Protein AF-A0A538CSL2-F1 (afdb_monomer_lite)

Foldseek 3Di:
DDDDDDDDDPPDDPPPPPPPDDPAFFWWKKFQFAQKKKKWWDLQWADQPPQQRRHGDRFGKIWMFRDDLSNRVVRTAWIAGLVGDIDGDVVRIDTDDDDDADDQDAKDKDWAGFMKMFGHPGTKMWIWGHDNFIIKIWIDDPRYTAKIWTAGRNSTTMMIGHPVGMDTGRGD

Radius of gyration: 22.41 Å; chains: 1; bounding box: 34×90×51 Å

Secondary structure (DSSP, 8-state):
---------------------PPPPPPEEEE---SEEEEEEEBTBB--BGGGTBPPB-S-EEEEEES-TT--GGGEEEEEETT--EEE-TTT-EEE---PPPPPTTEEEEESSEEEEEE-SS-EEEEEEE-SSEEEEEEEETTEEEEEEEEETT--EEEEEETTTEEEPPP-

pLDDT: mean 85.76, std 15.89, range [35.25, 98.19]

Sequence (172 aa):
MRIRLALLIAVLSAAFAATAASPAAKPKAYFCGAVKTTVLLWPHGHKTLRSFHVPAAHTPNIQVYRYDPNFAGGNLLLYADVRARVKTVKDYCEPGPSVPPSQITDAQTLKGKRAVSCSVGASQTFEVTTTSHGVTVRGREASRTLWIASMTRHGAAKVTYDGSACELGPSP

Structure (mmCIF, N/CA/C/O backbone):
data_AF-A0A538CSL2-F1
#
_entry.id   AF-A0A538CSL2-F1
#
loop_
_atom_site.group_PDB
_atom_site.id
_atom_site.type_symbol
_atom_site.label_atom_id
_atom_site.label_alt_id
_atom_site.label_comp_id
_atom_site.label_asym_id
_atom_site.label_entity_id
_atom_site.label_seq_id
_atom_site.pdbx_PDB_ins_code
_atom_site.Cartn_x
_atom_site.Cartn_y
_atom_site.Cartn_z
_atom_site.occupancy
_atom_site.B_iso_or_equiv
_atom_site.auth_seq_id
_atom_site.auth_comp_id
_atom_site.auth_asym_id
_atom_site.auth_atom_id
_atom_site.pdbx_PDB_model_num
ATOM 1 N N . MET A 1 1 ? -9.088 72.260 -35.764 1.00 35.25 1 MET A N 1
ATOM 2 C CA . MET A 1 1 ? -8.939 71.277 -36.864 1.00 35.25 1 MET A CA 1
ATOM 3 C C . MET A 1 1 ? -8.635 69.926 -36.212 1.00 35.25 1 MET A C 1
ATOM 5 O O . MET A 1 1 ? -7.648 69.860 -35.502 1.00 35.25 1 MET A O 1
ATOM 9 N N . ARG A 1 2 ? -9.644 69.053 -36.023 1.00 42.94 2 ARG A N 1
ATOM 10 C CA . ARG A 1 2 ? -9.800 67.718 -36.669 1.00 42.94 2 ARG A CA 1
ATOM 11 C C . ARG A 1 2 ? -8.473 66.923 -36.661 1.00 42.94 2 ARG A C 1
ATOM 13 O O . ARG A 1 2 ? -7.504 67.411 -37.212 1.00 42.94 2 ARG A O 1
ATOM 20 N N . ILE A 1 3 ? -8.361 65.720 -36.094 1.00 43.44 3 ILE A N 1
ATOM 21 C CA . ILE A 1 3 ? -9.074 64.492 -36.486 1.00 43.44 3 ILE A CA 1
ATOM 22 C C . ILE A 1 3 ? -9.065 63.485 -35.317 1.00 43.44 3 ILE A C 1
ATOM 24 O O . ILE A 1 3 ? -8.060 63.299 -34.639 1.00 43.44 3 ILE A O 1
ATOM 28 N N . ARG A 1 4 ? -10.219 62.840 -35.116 1.00 55.16 4 ARG A N 1
ATOM 29 C CA . ARG A 1 4 ? -10.465 61.676 -34.255 1.00 55.16 4 ARG A CA 1
ATOM 30 C C . ARG A 1 4 ? -9.906 60.416 -34.936 1.00 55.16 4 ARG A C 1
ATOM 32 O O . ARG A 1 4 ? -10.206 60.226 -36.110 1.00 55.16 4 ARG A O 1
ATOM 39 N N . LEU A 1 5 ? -9.199 59.534 -34.228 1.00 43.22 5 LEU A N 1
ATOM 40 C CA . LEU A 1 5 ? -8.902 58.171 -34.705 1.00 43.22 5 LEU A CA 1
ATOM 41 C C . LEU A 1 5 ? -8.813 57.242 -33.481 1.00 43.22 5 LEU A C 1
ATOM 43 O O . LEU A 1 5 ? -7.862 57.299 -32.715 1.00 43.22 5 LEU A O 1
ATOM 47 N N . ALA A 1 6 ? -9.955 56.707 -33.051 1.00 44.94 6 ALA A N 1
ATOM 48 C CA . ALA A 1 6 ? -10.459 55.371 -33.387 1.00 44.94 6 ALA A CA 1
ATOM 49 C C . ALA A 1 6 ? -9.799 54.280 -32.525 1.00 44.94 6 ALA A C 1
ATOM 51 O O . ALA A 1 6 ? -8.745 53.733 -32.829 1.00 44.94 6 ALA A O 1
ATOM 52 N N . LEU A 1 7 ? -10.489 54.024 -31.415 1.00 46.19 7 LEU A N 1
ATOM 53 C CA . LEU A 1 7 ? -10.289 52.973 -30.429 1.00 46.19 7 LEU A CA 1
ATOM 54 C C . LEU A 1 7 ? -10.418 51.594 -31.110 1.00 46.19 7 LEU A C 1
ATOM 56 O O . LEU A 1 7 ? -11.492 51.253 -31.601 1.00 46.19 7 LEU A O 1
ATOM 60 N N . LEU A 1 8 ? -9.347 50.800 -31.141 1.00 40.00 8 LEU A N 1
ATOM 61 C CA . LEU A 1 8 ? -9.382 49.401 -31.583 1.00 40.00 8 LEU A CA 1
ATOM 62 C C . LEU A 1 8 ? -9.525 48.503 -30.349 1.00 40.00 8 LEU A C 1
ATOM 64 O O . LEU A 1 8 ? -8.565 48.232 -29.633 1.00 40.00 8 LEU A O 1
ATOM 68 N N . ILE A 1 9 ? -10.762 48.084 -30.085 1.00 48.41 9 ILE A N 1
ATOM 69 C CA . ILE A 1 9 ? -11.109 47.097 -29.061 1.00 48.41 9 ILE A CA 1
ATOM 70 C C . ILE A 1 9 ? -10.737 45.717 -29.616 1.00 48.41 9 ILE A C 1
ATOM 72 O O . ILE A 1 9 ? -11.446 45.164 -30.454 1.00 48.41 9 ILE A O 1
ATOM 76 N N . ALA A 1 10 ? -9.614 45.161 -29.163 1.00 48.97 10 ALA A N 1
ATOM 77 C CA . ALA A 1 10 ? -9.261 43.770 -29.419 1.00 48.97 10 ALA A CA 1
ATOM 78 C C . ALA A 1 10 ? -10.003 42.872 -28.414 1.00 48.97 10 ALA A C 1
ATOM 80 O O . ALA A 1 10 ? -9.588 42.723 -27.266 1.00 48.97 10 ALA A O 1
ATOM 81 N N . VAL A 1 11 ? -11.124 42.286 -28.839 1.00 51.66 11 VAL A N 1
ATOM 82 C CA . VAL A 1 11 ? -11.809 41.218 -28.097 1.00 51.66 11 VAL A CA 1
ATOM 83 C C . VAL A 1 11 ? -11.009 39.932 -28.308 1.00 51.66 11 VAL A C 1
ATOM 85 O O . VAL A 1 11 ? -11.193 39.232 -29.300 1.00 51.66 11 VAL A O 1
ATOM 88 N N . LEU A 1 12 ? -10.071 39.640 -27.406 1.00 47.59 12 LEU A N 1
ATOM 89 C CA . LEU A 1 12 ? -9.330 38.382 -27.430 1.00 47.59 12 LEU A CA 1
ATOM 90 C C . LEU A 1 12 ? -10.218 37.276 -26.842 1.00 47.59 12 LEU A C 1
ATOM 92 O O . LEU A 1 12 ? -10.463 37.218 -25.638 1.00 47.59 12 LEU A O 1
ATOM 96 N N . SER A 1 13 ? -10.746 36.425 -27.717 1.00 52.56 13 SER A N 1
ATOM 97 C CA . SER A 1 13 ? -11.570 35.271 -27.370 1.00 52.56 13 SER A CA 1
ATOM 98 C C . SER A 1 13 ? -10.777 34.287 -26.503 1.00 52.56 13 SER A C 1
ATOM 100 O O . SER A 1 13 ? -9.835 33.650 -26.970 1.00 52.56 13 SER A O 1
ATOM 102 N N . ALA A 1 14 ? -11.169 34.142 -25.236 1.00 52.84 14 ALA A N 1
ATOM 103 C CA . ALA A 1 14 ? -10.664 33.095 -24.358 1.00 52.84 14 ALA A CA 1
ATOM 104 C C . ALA A 1 14 ? -11.220 31.738 -24.819 1.00 52.84 14 ALA A C 1
ATOM 106 O O . ALA A 1 14 ? -12.305 31.317 -24.419 1.00 52.84 14 ALA A O 1
ATOM 107 N N . ALA A 1 15 ? -10.486 31.056 -25.697 1.00 53.91 15 ALA A N 1
ATOM 108 C CA . ALA A 1 15 ? -10.733 29.658 -26.008 1.00 53.91 15 ALA A CA 1
ATOM 109 C C . ALA A 1 15 ? -10.361 28.821 -24.775 1.00 53.91 15 ALA A C 1
ATOM 111 O O . ALA A 1 15 ? -9.192 28.514 -24.540 1.00 53.91 15 ALA A O 1
ATOM 112 N N . PHE A 1 16 ? -11.357 28.474 -23.959 1.00 51.75 16 PHE A N 1
ATOM 113 C CA . PHE A 1 16 ? -11.199 27.457 -22.927 1.00 51.75 16 PHE A CA 1
ATOM 114 C C . PHE A 1 16 ? -10.932 26.121 -23.619 1.00 51.75 16 PHE A C 1
ATOM 116 O O . PHE A 1 16 ? -11.844 25.467 -24.122 1.00 51.75 16 PHE A O 1
ATOM 123 N N . ALA A 1 17 ? -9.664 25.718 -23.661 1.00 51.91 17 ALA A N 1
ATOM 124 C CA . ALA A 1 17 ? -9.296 24.360 -24.008 1.00 51.91 17 ALA A CA 1
ATOM 125 C C . ALA A 1 17 ? -9.838 23.442 -22.904 1.00 51.91 17 ALA A C 1
ATOM 127 O O . ALA A 1 17 ? -9.265 23.336 -21.819 1.00 51.91 17 ALA A O 1
ATOM 128 N N . ALA A 1 18 ? -10.985 22.816 -23.164 1.00 52.09 18 ALA A N 1
ATOM 129 C CA . ALA A 1 18 ? -11.487 21.725 -22.352 1.00 52.09 18 ALA A CA 1
ATOM 130 C C . ALA A 1 18 ? -10.524 20.547 -22.528 1.00 52.09 18 ALA A C 1
ATOM 132 O O . ALA A 1 18 ? -10.632 19.768 -23.474 1.00 52.09 18 ALA A O 1
ATOM 133 N N . THR A 1 19 ? -9.531 20.449 -21.645 1.00 54.03 19 THR A N 1
ATOM 134 C CA . THR A 1 19 ? -8.661 19.280 -21.561 1.00 54.03 19 THR A CA 1
ATOM 135 C C . THR A 1 19 ? -9.549 18.086 -21.239 1.00 54.03 19 THR A C 1
ATOM 137 O O . THR A 1 19 ? -9.999 17.928 -20.104 1.00 54.03 19 THR A O 1
ATOM 140 N N . ALA A 1 20 ? -9.851 17.271 -22.251 1.00 49.41 20 ALA A N 1
ATOM 141 C CA . ALA A 1 20 ? -10.568 16.022 -22.074 1.00 49.41 20 ALA A CA 1
ATOM 142 C C . ALA A 1 20 ? -9.787 15.177 -21.061 1.00 49.41 20 ALA A C 1
ATOM 144 O O . ALA A 1 20 ? -8.668 14.734 -21.328 1.00 49.41 20 ALA A O 1
ATOM 145 N N . ALA A 1 21 ? -10.351 15.009 -19.866 1.00 52.56 21 ALA A N 1
ATOM 146 C CA . ALA A 1 21 ? -9.787 14.127 -18.865 1.00 52.56 21 ALA A CA 1
ATOM 147 C C . ALA A 1 21 ? -9.855 12.704 -19.426 1.00 52.56 21 ALA A C 1
ATOM 149 O O . ALA A 1 21 ? -10.935 12.123 -19.536 1.00 52.56 21 ALA A O 1
ATOM 150 N N . SER A 1 22 ? -8.705 12.159 -19.829 1.00 53.06 22 SER A N 1
ATOM 151 C CA . SER A 1 22 ? -8.589 10.758 -20.230 1.00 53.06 22 SER A CA 1
ATOM 152 C C . SER A 1 22 ? -9.248 9.870 -19.169 1.00 53.06 22 SER A C 1
ATOM 154 O O . SER A 1 22 ? -9.030 10.110 -17.975 1.00 53.06 22 SER A O 1
ATOM 156 N N . PRO A 1 23 ? -10.039 8.851 -19.561 1.00 53.72 23 PRO A N 1
ATOM 157 C CA . PRO A 1 23 ? -10.711 7.989 -18.601 1.00 53.72 23 PRO A CA 1
ATOM 158 C C . PRO A 1 23 ? -9.668 7.379 -17.665 1.00 53.72 23 PRO A C 1
ATOM 160 O O . PRO A 1 23 ? -8.721 6.721 -18.105 1.00 53.72 23 PRO A O 1
ATOM 163 N N . ALA A 1 24 ? -9.814 7.644 -16.366 1.00 62.91 24 ALA A N 1
ATOM 164 C CA . ALA A 1 24 ? -8.907 7.121 -15.360 1.00 62.91 24 ALA A CA 1
ATOM 165 C C . ALA A 1 24 ? -8.897 5.586 -15.439 1.00 62.91 24 ALA A C 1
ATOM 167 O O . ALA A 1 24 ? -9.954 4.952 -15.492 1.00 62.91 24 ALA A O 1
ATOM 168 N N . ALA A 1 25 ? -7.704 4.987 -15.462 1.00 71.94 25 ALA A N 1
ATOM 169 C CA . ALA A 1 25 ? -7.560 3.536 -15.488 1.00 71.94 25 ALA A CA 1
ATOM 170 C C . ALA A 1 25 ? -8.341 2.913 -14.318 1.00 71.94 25 ALA A C 1
ATOM 172 O O . ALA A 1 25 ? -8.137 3.292 -13.161 1.00 71.94 25 ALA A O 1
ATOM 173 N N . LYS A 1 26 ? -9.238 1.965 -14.622 1.00 81.31 26 LYS A N 1
ATOM 174 C CA . LYS A 1 26 ? -10.037 1.278 -13.600 1.00 81.31 26 LYS A CA 1
ATOM 175 C C . LYS A 1 26 ? -9.105 0.503 -12.653 1.00 81.31 26 LYS A C 1
ATOM 177 O O . LYS A 1 26 ? -8.303 -0.296 -13.146 1.00 81.31 26 LYS A O 1
ATOM 182 N N . PRO A 1 27 ? -9.193 0.708 -11.326 1.00 89.56 27 PRO A N 1
ATOM 183 C CA . PRO A 1 27 ? -8.383 -0.041 -10.374 1.00 89.56 27 PRO A CA 1
ATOM 184 C C . PRO A 1 27 ? -8.712 -1.538 -10.409 1.00 89.56 27 PRO A C 1
ATOM 186 O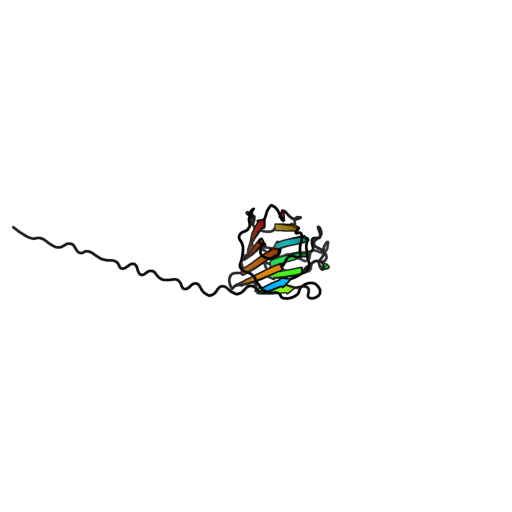 O . PRO A 1 27 ? -9.872 -1.923 -10.563 1.00 89.56 27 PRO A O 1
ATOM 189 N N . LYS A 1 28 ? -7.700 -2.386 -10.211 1.00 92.88 28 LYS A N 1
ATOM 190 C CA . LYS A 1 28 ? -7.886 -3.820 -9.937 1.00 92.88 28 LYS A CA 1
ATOM 191 C C . LYS A 1 28 ? -7.938 -4.034 -8.429 1.00 92.88 28 LYS A C 1
ATOM 193 O O . LYS A 1 28 ? -6.987 -3.647 -7.754 1.00 92.88 28 LYS A O 1
ATOM 198 N N . ALA A 1 29 ? -9.012 -4.630 -7.915 1.00 93.44 29 ALA A N 1
ATOM 199 C CA . ALA A 1 29 ? -9.171 -4.885 -6.486 1.00 93.44 29 ALA A CA 1
ATOM 200 C C . ALA A 1 29 ? -8.833 -6.338 -6.124 1.00 93.44 29 ALA A C 1
ATOM 202 O O . ALA A 1 29 ? -9.183 -7.263 -6.858 1.00 93.44 29 ALA A O 1
ATOM 203 N N . TYR A 1 30 ? -8.184 -6.514 -4.976 1.00 93.88 30 TYR A N 1
ATOM 204 C CA . TYR A 1 30 ? -7.787 -7.797 -4.406 1.00 93.88 30 TYR A CA 1
ATOM 205 C C . TYR A 1 30 ? -8.216 -7.858 -2.941 1.00 93.88 30 TYR A C 1
ATOM 207 O O . TYR A 1 30 ? -7.920 -6.946 -2.166 1.00 93.88 30 TYR A O 1
ATOM 215 N N . PHE A 1 31 ? -8.899 -8.927 -2.558 1.00 91.69 31 PHE A N 1
ATOM 216 C CA . PHE A 1 31 ? -9.343 -9.184 -1.196 1.00 91.69 31 PHE A CA 1
ATOM 217 C C . PHE A 1 31 ? -8.460 -10.260 -0.577 1.00 91.69 31 PHE A C 1
ATOM 219 O O . PHE A 1 31 ? -8.479 -11.389 -1.050 1.00 91.69 31 PHE A O 1
ATOM 226 N N . CYS A 1 32 ? -7.676 -9.904 0.446 1.00 88.06 32 CYS A N 1
ATOM 227 C CA . CYS A 1 32 ? -6.587 -10.754 0.946 1.00 88.06 32 CYS A CA 1
ATOM 228 C C . CYS A 1 32 ? -6.786 -11.319 2.370 1.00 88.06 32 CYS A C 1
ATOM 230 O O . CYS A 1 32 ? -5.832 -11.794 2.992 1.00 88.06 32 CYS A O 1
ATOM 232 N N . GLY A 1 33 ? -7.989 -11.193 2.942 1.00 86.44 33 GLY A N 1
ATOM 233 C CA . GLY A 1 33 ? -8.329 -11.746 4.262 1.00 86.44 33 GLY A CA 1
ATOM 234 C C . GLY A 1 33 ? -7.536 -11.177 5.452 1.00 86.44 33 GLY A C 1
ATOM 235 O O . GLY A 1 33 ? -7.472 -11.819 6.499 1.00 86.44 33 GLY A O 1
ATOM 236 N N . ALA A 1 34 ? -6.869 -10.026 5.313 1.00 90.62 34 ALA A N 1
ATOM 237 C CA . ALA A 1 34 ? -5.952 -9.501 6.325 1.00 90.62 34 ALA A CA 1
ATOM 238 C C . ALA A 1 34 ? -6.564 -8.328 7.102 1.00 90.62 34 ALA A C 1
ATOM 240 O O . ALA A 1 34 ? -6.899 -7.299 6.518 1.00 90.62 34 ALA A O 1
ATOM 241 N N . VAL A 1 35 ? -6.655 -8.472 8.428 1.00 94.19 35 VAL A N 1
ATOM 242 C CA . VAL A 1 35 ? -7.153 -7.430 9.350 1.00 94.19 35 VAL A CA 1
ATOM 243 C C . VAL A 1 35 ? -6.044 -6.501 9.854 1.00 94.19 35 VAL A C 1
ATOM 245 O O . VAL A 1 35 ? -6.292 -5.339 10.156 1.00 94.19 35 VAL A O 1
ATOM 248 N N . LYS A 1 36 ? -4.793 -6.980 9.883 1.00 95.50 36 LYS A N 1
ATOM 249 C CA . LYS A 1 36 ? -3.609 -6.169 10.188 1.00 95.50 36 LYS A CA 1
ATOM 250 C C . LYS A 1 36 ? -2.579 -6.319 9.079 1.00 95.50 36 LYS A C 1
ATOM 252 O O . LYS A 1 36 ? -2.198 -7.438 8.727 1.00 95.50 36 LYS A O 1
ATOM 257 N N . THR A 1 37 ? -2.133 -5.201 8.523 1.00 96.12 37 THR A N 1
ATOM 258 C CA . THR A 1 37 ? -1.252 -5.177 7.348 1.00 96.12 37 THR A CA 1
ATOM 259 C C . THR A 1 37 ? -0.149 -4.153 7.501 1.00 96.12 37 THR A C 1
ATOM 261 O O . THR A 1 37 ? -0.389 -3.106 8.096 1.00 96.12 37 THR A O 1
ATOM 264 N N . THR A 1 38 ? 0.991 -4.383 6.857 1.00 96.69 38 THR A N 1
ATOM 265 C CA . THR A 1 38 ? 2.033 -3.363 6.697 1.00 96.69 38 THR A CA 1
ATOM 266 C C . THR A 1 38 ? 2.273 -3.077 5.223 1.00 96.69 38 THR A C 1
ATOM 268 O O . THR A 1 38 ? 2.540 -3.995 4.448 1.00 96.69 38 THR A O 1
ATOM 271 N N . VAL A 1 39 ? 2.196 -1.805 4.830 1.00 96.94 39 VAL A N 1
ATOM 272 C CA . VAL A 1 39 ? 2.574 -1.337 3.494 1.00 96.94 39 VAL A CA 1
ATOM 273 C C . VAL A 1 39 ? 3.992 -0.772 3.523 1.00 96.94 39 VAL A C 1
ATOM 275 O O . VAL A 1 39 ? 4.299 0.112 4.319 1.00 96.94 39 VAL A O 1
ATOM 278 N N . LEU A 1 40 ? 4.853 -1.282 2.645 1.00 95.88 40 LEU A N 1
ATOM 279 C CA . LEU A 1 40 ? 6.247 -0.881 2.479 1.00 95.88 40 LEU A CA 1
ATOM 280 C C . LEU A 1 40 ? 6.436 -0.141 1.156 1.00 95.88 40 LEU A C 1
ATOM 282 O O . LEU A 1 40 ? 6.029 -0.620 0.095 1.00 95.88 40 LEU A O 1
ATOM 286 N N . LEU A 1 41 ? 7.091 1.018 1.218 1.00 97.06 41 LEU A N 1
ATOM 287 C CA . LEU A 1 41 ? 7.456 1.824 0.05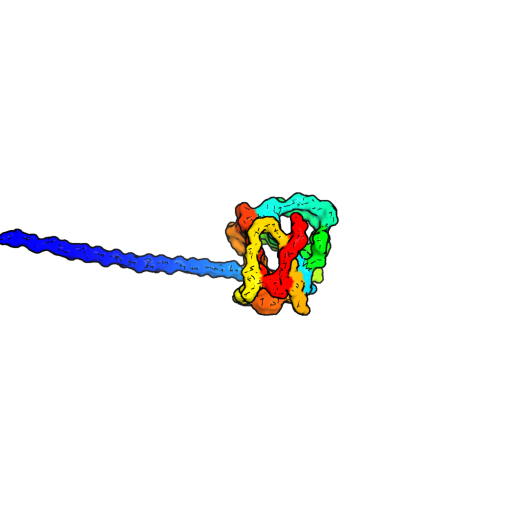8 1.00 97.06 41 LEU A CA 1
ATOM 288 C C . LEU A 1 41 ? 8.956 1.693 -0.189 1.00 97.06 41 LEU A C 1
ATOM 290 O O . LEU A 1 41 ? 9.767 2.062 0.661 1.00 97.06 41 LEU A O 1
ATOM 294 N N . TRP A 1 42 ? 9.318 1.253 -1.393 1.00 96.56 42 TRP A N 1
ATOM 295 C CA . TRP A 1 42 ? 10.701 1.079 -1.827 1.00 96.56 42 TRP A CA 1
ATOM 296 C C . TRP A 1 42 ? 11.029 1.986 -3.022 1.00 96.56 42 TRP A C 1
ATOM 298 O O . TRP A 1 42 ? 10.995 1.515 -4.159 1.00 96.56 42 TRP A O 1
ATOM 308 N N . PRO A 1 43 ? 11.369 3.274 -2.797 1.00 96.75 43 PRO A N 1
ATOM 309 C CA . PRO A 1 43 ? 11.726 4.252 -3.837 1.00 96.75 43 PRO A CA 1
ATOM 310 C C . PRO A 1 43 ? 12.752 3.782 -4.867 1.00 96.75 43 PRO A C 1
ATOM 312 O O . PRO A 1 43 ? 12.681 4.155 -6.032 1.00 96.75 43 PRO A O 1
ATOM 315 N N . HIS A 1 44 ? 13.710 2.963 -4.435 1.00 96.19 44 HIS A N 1
ATOM 316 C CA . HIS A 1 44 ? 14.822 2.479 -5.256 1.00 96.19 44 HIS A CA 1
ATOM 317 C C . HIS A 1 44 ? 14.859 0.948 -5.323 1.00 96.19 44 HIS A C 1
ATOM 319 O O . HIS A 1 44 ? 15.884 0.357 -5.656 1.00 96.19 44 HIS A O 1
ATOM 325 N N . GLY A 1 45 ? 13.750 0.295 -4.964 1.00 94.88 45 GLY A N 1
ATOM 326 C CA . GLY A 1 45 ? 13.753 -1.138 -4.714 1.00 94.88 45 GLY A CA 1
ATOM 327 C C . GLY A 1 45 ? 14.586 -1.519 -3.483 1.00 94.88 45 GLY A C 1
ATOM 328 O O . GLY A 1 45 ? 14.908 -0.680 -2.640 1.00 94.88 45 GLY A O 1
ATOM 329 N N . HIS A 1 46 ? 14.926 -2.799 -3.376 1.00 93.25 46 HIS A N 1
ATOM 330 C CA . HIS A 1 46 ? 15.799 -3.346 -2.343 1.00 93.25 46 HIS A CA 1
ATOM 331 C C . HIS A 1 46 ? 16.561 -4.576 -2.848 1.00 93.25 46 HIS A C 1
ATOM 333 O O . HIS A 1 46 ? 16.137 -5.280 -3.769 1.00 93.25 46 HIS A O 1
ATOM 339 N N . LYS A 1 47 ? 17.713 -4.840 -2.223 1.00 92.25 47 LYS A N 1
ATOM 340 C CA . LYS A 1 47 ? 18.441 -6.108 -2.374 1.00 92.25 47 LYS A CA 1
ATOM 341 C C . LYS A 1 47 ? 17.708 -7.218 -1.609 1.00 92.25 47 LYS A C 1
ATOM 343 O O . LYS A 1 47 ? 16.732 -6.954 -0.908 1.00 92.25 47 LYS A O 1
ATOM 348 N N . THR A 1 48 ? 18.173 -8.457 -1.735 1.00 88.75 48 THR A N 1
ATOM 349 C CA . THR A 1 48 ? 17.677 -9.566 -0.910 1.00 88.75 48 THR A CA 1
ATOM 350 C C . THR A 1 48 ? 17.826 -9.218 0.568 1.00 88.75 48 THR A C 1
ATOM 352 O O . THR A 1 48 ? 18.924 -8.876 1.011 1.00 88.75 48 THR A O 1
ATOM 355 N N . LEU A 1 49 ? 16.742 -9.338 1.330 1.00 81.31 49 LEU A N 1
ATOM 356 C CA . LEU A 1 49 ? 16.745 -9.148 2.777 1.00 81.31 49 LEU A CA 1
ATOM 357 C C . LEU A 1 49 ? 16.756 -10.531 3.425 1.00 81.31 49 LEU A C 1
ATOM 359 O O . LEU A 1 49 ? 15.709 -11.132 3.663 1.00 81.31 49 LEU A O 1
ATOM 363 N N . ARG A 1 50 ? 17.963 -11.070 3.647 1.00 80.12 50 ARG A N 1
ATOM 364 C CA . ARG A 1 50 ? 18.151 -12.457 4.113 1.00 80.12 50 ARG A CA 1
ATOM 365 C C . ARG A 1 50 ? 17.489 -12.717 5.464 1.00 80.12 50 ARG A C 1
ATOM 367 O O . ARG A 1 50 ? 16.843 -13.745 5.604 1.00 80.12 50 ARG A O 1
ATOM 374 N N . SER A 1 51 ? 17.574 -11.768 6.398 1.00 73.00 51 SER A N 1
ATOM 375 C CA . SER A 1 51 ? 16.973 -11.877 7.737 1.00 73.00 51 SER A CA 1
ATOM 376 C C . SER A 1 51 ? 15.454 -12.083 7.716 1.00 73.00 51 SER A C 1
ATOM 378 O O . SER A 1 51 ? 14.888 -12.558 8.692 1.00 73.00 51 SER A O 1
ATOM 380 N N . PHE A 1 52 ? 14.806 -11.744 6.600 1.00 69.81 52 PHE A N 1
ATOM 381 C CA . PHE A 1 52 ? 13.352 -11.710 6.445 1.00 69.81 52 PHE A CA 1
ATOM 382 C C . PHE A 1 52 ? 12.856 -12.619 5.307 1.00 69.81 52 PHE A C 1
ATOM 384 O O . PHE A 1 52 ? 11.669 -12.646 4.990 1.00 69.81 52 PHE A O 1
ATOM 391 N N . HIS A 1 53 ? 13.761 -13.377 4.674 1.00 79.81 53 HIS A N 1
ATOM 392 C CA . HIS A 1 53 ? 13.472 -14.234 3.518 1.00 79.81 53 HIS A CA 1
ATOM 393 C C . HIS A 1 53 ? 12.766 -13.504 2.359 1.00 79.81 53 HIS A C 1
ATOM 395 O O . HIS A 1 53 ? 11.975 -14.097 1.626 1.00 79.81 53 HIS A O 1
ATOM 401 N N . VAL A 1 54 ? 13.060 -12.212 2.168 1.00 78.81 54 VAL A N 1
ATOM 402 C CA . VAL A 1 54 ? 12.473 -11.417 1.081 1.00 78.81 54 VAL A CA 1
ATOM 403 C C . VAL A 1 54 ? 13.441 -11.385 -0.110 1.00 78.81 54 VAL A C 1
ATOM 405 O O . VAL A 1 54 ? 14.587 -10.934 0.045 1.00 78.81 54 VAL A O 1
ATOM 408 N N . PRO A 1 55 ? 13.025 -11.840 -1.309 1.0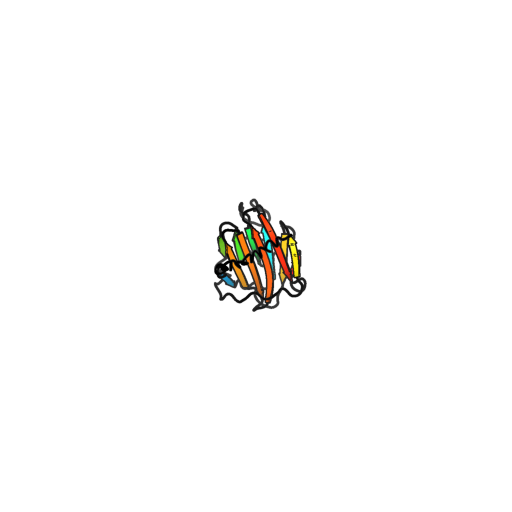0 86.06 55 PRO A N 1
ATOM 409 C CA . PRO A 1 55 ? 13.867 -11.807 -2.503 1.00 86.06 55 PRO A CA 1
ATOM 410 C C . PRO A 1 55 ? 14.144 -10.367 -2.949 1.00 86.06 55 PRO A C 1
ATOM 412 O O . PRO A 1 55 ? 13.400 -9.446 -2.624 1.00 86.06 55 PRO A O 1
ATOM 415 N N . ALA A 1 56 ? 15.210 -10.153 -3.720 1.00 91.56 56 ALA A N 1
ATOM 416 C CA . ALA A 1 56 ? 15.519 -8.829 -4.252 1.00 91.56 56 ALA A CA 1
ATOM 417 C C . ALA A 1 56 ? 14.409 -8.296 -5.177 1.00 91.56 56 ALA A C 1
ATOM 419 O O . ALA A 1 56 ? 13.854 -9.027 -6.001 1.00 91.56 56 ALA A O 1
ATOM 420 N N . ALA A 1 57 ? 14.152 -6.991 -5.099 1.00 93.25 57 ALA A N 1
ATOM 421 C CA . ALA A 1 57 ? 13.270 -6.277 -6.012 1.00 93.25 57 ALA A CA 1
ATOM 422 C C . ALA A 1 57 ? 13.921 -4.949 -6.414 1.00 93.25 57 ALA A C 1
ATOM 424 O O . ALA A 1 57 ? 13.853 -3.972 -5.681 1.00 93.25 57 ALA A O 1
ATOM 425 N N . HIS A 1 58 ? 14.553 -4.903 -7.587 1.00 94.19 58 HIS A N 1
ATOM 426 C CA . HIS A 1 58 ? 15.377 -3.761 -8.022 1.00 94.19 58 HIS A CA 1
ATOM 427 C C . HIS A 1 58 ? 14.595 -2.574 -8.600 1.00 94.19 58 HIS A C 1
ATOM 429 O O . HIS A 1 58 ? 15.167 -1.527 -8.885 1.00 94.19 58 HIS A O 1
ATOM 435 N N . THR A 1 59 ? 13.296 -2.737 -8.834 1.00 95.56 59 THR A N 1
ATOM 436 C CA . THR A 1 59 ? 12.430 -1.676 -9.356 1.00 95.56 59 THR A CA 1
ATOM 437 C C . THR A 1 59 ? 11.735 -0.950 -8.213 1.00 95.56 59 THR A C 1
ATOM 439 O O . THR A 1 59 ? 11.382 -1.610 -7.235 1.00 95.56 59 THR A O 1
ATOM 442 N N . PRO A 1 60 ? 11.470 0.365 -8.326 1.00 97.31 60 PRO A N 1
ATOM 443 C CA . PRO A 1 60 ? 10.631 1.059 -7.361 1.00 97.31 60 PRO A CA 1
ATOM 444 C C . PRO A 1 60 ? 9.287 0.345 -7.205 1.00 97.31 60 PRO A C 1
ATOM 446 O O . PRO A 1 60 ? 8.619 0.051 -8.203 1.00 97.31 60 PRO A O 1
ATOM 449 N N . ASN A 1 61 ? 8.926 -0.003 -5.974 1.00 97.12 61 ASN A N 1
ATOM 450 C CA . ASN A 1 61 ? 7.788 -0.880 -5.722 1.00 97.12 61 ASN A CA 1
ATOM 451 C C . ASN A 1 61 ? 7.094 -0.595 -4.387 1.00 97.12 61 ASN A C 1
ATOM 453 O O . ASN A 1 61 ? 7.661 0.015 -3.479 1.00 97.12 61 ASN A O 1
ATOM 457 N N . ILE A 1 62 ? 5.844 -1.037 -4.316 1.00 97.56 62 ILE A N 1
ATOM 458 C CA . ILE A 1 62 ? 5.000 -1.054 -3.130 1.00 97.56 62 ILE A CA 1
ATOM 459 C C . ILE A 1 62 ? 4.744 -2.521 -2.797 1.00 97.56 62 ILE A C 1
ATOM 461 O O . ILE A 1 62 ? 4.399 -3.313 -3.680 1.00 97.56 62 ILE A O 1
ATOM 465 N N . GLN A 1 63 ? 4.909 -2.878 -1.530 1.00 96.06 63 GLN A N 1
ATOM 466 C CA . GLN A 1 63 ? 4.608 -4.217 -1.034 1.00 96.06 63 GLN A CA 1
ATOM 467 C C . GLN A 1 63 ? 3.652 -4.120 0.139 1.00 96.06 63 GLN A C 1
ATOM 469 O O . GLN A 1 63 ? 3.799 -3.237 0.977 1.00 96.06 63 GLN A O 1
ATOM 474 N N . VAL A 1 64 ? 2.686 -5.023 0.203 1.00 95.75 64 VAL A N 1
ATOM 475 C CA . VAL A 1 64 ? 1.739 -5.122 1.308 1.00 95.75 64 VAL A CA 1
ATOM 476 C C . VAL A 1 64 ? 1.880 -6.500 1.915 1.00 95.75 64 VAL A C 1
ATOM 478 O O . VAL A 1 64 ? 1.797 -7.497 1.200 1.00 95.75 64 VAL A O 1
ATOM 481 N N . TYR A 1 65 ? 2.080 -6.542 3.223 1.00 94.31 65 TYR A N 1
ATOM 482 C CA . TYR A 1 65 ? 2.229 -7.759 4.004 1.00 94.31 65 TYR A CA 1
ATOM 483 C C . TYR A 1 65 ? 1.072 -7.892 4.986 1.00 94.31 65 TYR A C 1
ATOM 485 O O . TYR A 1 65 ? 0.554 -6.886 5.477 1.00 94.31 65 TYR A O 1
ATOM 493 N N . ARG A 1 66 ? 0.714 -9.128 5.339 1.00 93.62 66 ARG A N 1
ATOM 494 C CA . ARG A 1 66 ? 0.087 -9.399 6.633 1.00 93.62 66 ARG A CA 1
ATOM 495 C C . ARG A 1 66 ? 1.078 -8.959 7.707 1.00 93.62 66 ARG A C 1
ATOM 497 O O . ARG A 1 66 ? 2.276 -9.184 7.553 1.00 93.62 66 ARG A O 1
ATOM 504 N N . TYR A 1 67 ? 0.596 -8.274 8.738 1.00 91.56 67 TYR A N 1
ATOM 505 C CA . TYR A 1 67 ? 1.487 -7.668 9.721 1.00 91.56 67 TYR A CA 1
ATOM 506 C C . TYR A 1 67 ? 2.418 -8.708 10.349 1.00 91.56 67 TYR A C 1
ATOM 508 O O . TYR A 1 67 ? 1.973 -9.674 10.964 1.00 91.56 67 TYR A O 1
ATOM 516 N N . ASP A 1 68 ? 3.708 -8.444 10.199 1.00 88.06 68 ASP A N 1
ATOM 517 C CA . ASP A 1 68 ? 4.823 -9.151 10.801 1.00 88.06 68 ASP A CA 1
ATOM 518 C C . ASP A 1 68 ? 5.928 -8.099 10.975 1.00 88.06 68 ASP A C 1
ATOM 520 O O . ASP A 1 68 ? 6.279 -7.437 9.989 1.00 88.06 68 ASP A O 1
ATOM 524 N N . PRO A 1 69 ? 6.457 -7.885 12.191 1.00 86.31 69 PRO A N 1
ATOM 525 C CA . PRO A 1 69 ? 7.497 -6.883 12.420 1.00 86.31 69 PRO A CA 1
ATOM 526 C C . PRO A 1 69 ? 8.791 -7.161 11.637 1.00 86.31 69 PRO A C 1
ATOM 528 O O . PRO A 1 69 ? 9.575 -6.243 11.414 1.00 86.31 69 PRO A O 1
ATOM 531 N N . ASN A 1 70 ? 8.994 -8.405 11.199 1.00 86.94 70 ASN A N 1
ATOM 532 C CA . ASN A 1 70 ? 10.134 -8.870 10.422 1.00 86.94 70 ASN A CA 1
ATOM 533 C C . ASN A 1 70 ? 9.817 -9.016 8.929 1.00 86.94 70 ASN A C 1
ATOM 535 O O . ASN A 1 70 ? 10.654 -9.516 8.192 1.00 86.94 70 ASN A O 1
ATOM 539 N N . PHE A 1 71 ? 8.628 -8.639 8.452 1.00 84.81 71 PHE A N 1
ATOM 540 C CA . PHE A 1 71 ? 8.288 -8.684 7.021 1.00 84.81 71 PHE A CA 1
ATOM 541 C C . PHE A 1 71 ? 8.583 -10.033 6.344 1.00 84.81 71 PHE A C 1
ATOM 543 O O . PHE A 1 71 ? 9.084 -10.067 5.218 1.00 84.81 71 PHE A O 1
ATOM 550 N N . ALA A 1 72 ? 8.311 -11.149 7.033 1.00 86.62 72 ALA A N 1
ATOM 551 C CA . ALA A 1 72 ? 8.611 -12.474 6.507 1.00 86.62 72 ALA A CA 1
ATOM 552 C C . ALA A 1 72 ? 8.007 -12.651 5.103 1.00 86.62 72 ALA A C 1
ATOM 554 O O . ALA A 1 72 ? 6.824 -12.380 4.895 1.00 86.62 72 ALA A O 1
ATOM 555 N N . GLY A 1 73 ? 8.802 -13.125 4.138 1.00 84.00 73 GLY A N 1
ATOM 556 C CA . GLY A 1 73 ? 8.376 -13.236 2.735 1.00 84.00 73 GLY A CA 1
ATOM 557 C C . GLY A 1 73 ? 7.063 -14.007 2.524 1.00 84.00 73 GLY A C 1
ATOM 558 O O . GLY A 1 73 ? 6.287 -13.658 1.637 1.00 84.00 73 GLY A O 1
ATOM 559 N N . GLY A 1 74 ? 6.769 -14.999 3.376 1.00 85.56 74 GLY A N 1
ATOM 560 C CA . GLY A 1 74 ? 5.508 -15.756 3.357 1.00 85.56 74 GLY A CA 1
ATOM 561 C C . GLY A 1 74 ? 4.259 -14.944 3.732 1.00 85.56 74 GLY A C 1
ATOM 562 O O . GLY A 1 74 ? 3.150 -15.366 3.430 1.00 85.56 74 GLY A O 1
ATOM 563 N N . ASN A 1 75 ? 4.429 -13.767 4.339 1.00 90.56 75 ASN A N 1
ATOM 564 C CA . ASN A 1 75 ? 3.347 -12.846 4.684 1.00 90.56 75 ASN A CA 1
ATOM 565 C C . ASN A 1 75 ? 3.063 -11.811 3.585 1.00 90.56 75 ASN A C 1
ATOM 567 O O . ASN A 1 75 ? 2.185 -10.968 3.772 1.00 90.56 75 ASN A O 1
ATOM 571 N N . LEU A 1 76 ? 3.782 -11.833 2.455 1.00 91.69 76 LEU A N 1
ATOM 572 C CA . LEU A 1 76 ? 3.503 -10.940 1.331 1.00 91.69 76 LEU A CA 1
ATOM 573 C C . LEU A 1 76 ? 2.086 -11.209 0.802 1.00 91.69 76 LEU A C 1
ATOM 575 O O . LEU A 1 76 ? 1.752 -12.329 0.449 1.00 91.69 76 LEU A O 1
ATOM 579 N N . LEU A 1 77 ? 1.258 -10.174 0.708 1.00 93.56 77 LEU A N 1
ATOM 580 C CA . LEU A 1 77 ? -0.098 -10.253 0.154 1.00 93.56 77 LEU A CA 1
ATOM 581 C C . LEU A 1 77 ? -0.129 -9.710 -1.274 1.00 93.56 77 LEU A C 1
ATOM 583 O O . LEU A 1 77 ? -0.702 -10.318 -2.178 1.00 93.56 77 LEU A O 1
ATOM 587 N N . LEU A 1 78 ? 0.517 -8.560 -1.476 1.00 95.19 78 LEU A N 1
ATOM 588 C CA . LEU A 1 78 ? 0.507 -7.821 -2.731 1.00 95.19 78 LEU A CA 1
ATOM 589 C C . LEU A 1 78 ? 1.879 -7.203 -3.001 1.00 95.19 78 LEU A C 1
ATOM 591 O O . LEU A 1 78 ? 2.457 -6.532 -2.153 1.00 95.19 78 LEU A O 1
ATOM 595 N N . TYR A 1 79 ? 2.353 -7.359 -4.228 1.00 95.31 79 TYR A N 1
ATOM 596 C CA . TYR A 1 79 ? 3.475 -6.631 -4.804 1.00 95.31 79 TYR A CA 1
ATOM 597 C C . TYR A 1 79 ? 2.973 -5.838 -6.004 1.00 95.31 79 TYR A C 1
ATOM 599 O O . TYR A 1 79 ? 2.291 -6.394 -6.867 1.00 95.31 79 TYR A O 1
ATOM 607 N N . ALA A 1 80 ? 3.349 -4.566 -6.097 1.00 96.88 80 ALA A N 1
ATOM 608 C CA . ALA A 1 80 ? 3.081 -3.747 -7.268 1.00 96.88 80 ALA A CA 1
ATOM 609 C C . ALA A 1 80 ? 4.269 -2.826 -7.562 1.00 96.88 80 ALA A C 1
ATOM 611 O O . ALA A 1 80 ? 4.771 -2.147 -6.667 1.00 96.88 80 ALA A O 1
ATOM 612 N N . ASP A 1 81 ? 4.727 -2.778 -8.812 1.00 97.00 81 ASP A N 1
ATOM 613 C CA . ASP A 1 81 ? 5.847 -1.921 -9.205 1.00 97.00 81 ASP A CA 1
ATOM 614 C C . ASP A 1 81 ? 5.499 -0.898 -10.286 1.00 97.00 81 ASP A C 1
ATOM 616 O O . ASP A 1 81 ? 4.467 -0.949 -10.958 1.00 97.00 81 ASP A O 1
ATOM 620 N N . VAL A 1 82 ? 6.410 0.055 -10.465 1.00 96.50 82 VAL A N 1
ATOM 621 C CA . VAL A 1 82 ? 6.272 1.152 -11.434 1.00 96.50 82 VAL A CA 1
ATOM 622 C C . VAL A 1 82 ? 6.362 0.710 -12.899 1.00 96.50 82 VAL A C 1
ATOM 624 O O . VAL A 1 82 ? 6.160 1.525 -13.799 1.00 96.50 82 VAL A O 1
ATOM 627 N N . ARG A 1 83 ? 6.669 -0.569 -13.158 1.00 94.38 83 ARG A N 1
ATOM 628 C CA . ARG A 1 83 ? 6.608 -1.200 -14.485 1.00 94.38 83 ARG A CA 1
ATOM 629 C C . ARG A 1 83 ? 5.282 -1.939 -14.697 1.00 94.38 83 ARG A C 1
ATOM 631 O O . ARG A 1 83 ? 5.179 -2.729 -15.630 1.00 94.38 83 ARG A O 1
ATOM 638 N N . ALA A 1 84 ? 4.286 -1.670 -13.853 1.00 92.19 84 ALA A N 1
ATOM 639 C CA . ALA A 1 84 ? 2.965 -2.287 -13.864 1.00 92.19 84 ALA A CA 1
ATOM 640 C C . ALA A 1 84 ? 2.971 -3.805 -13.608 1.00 92.19 84 ALA A C 1
ATOM 642 O O . ALA A 1 84 ? 1.999 -4.490 -13.932 1.00 92.19 84 ALA A O 1
ATOM 643 N N . ARG A 1 85 ? 4.031 -4.350 -12.993 1.00 94.12 85 ARG A N 1
ATOM 644 C CA . ARG A 1 85 ? 4.008 -5.740 -12.525 1.00 94.12 85 ARG A CA 1
ATOM 645 C C . ARG A 1 85 ? 3.265 -5.792 -11.203 1.00 94.12 85 ARG A C 1
ATOM 647 O O . ARG A 1 85 ? 3.681 -5.161 -10.234 1.00 94.12 85 ARG A O 1
ATOM 654 N N . VAL A 1 86 ? 2.191 -6.573 -11.175 1.00 92.94 86 VAL A N 1
ATOM 655 C CA . VAL A 1 86 ? 1.382 -6.828 -9.983 1.00 92.94 86 VAL A CA 1
ATOM 656 C C . VAL A 1 86 ? 1.411 -8.322 -9.696 1.00 92.94 86 VAL A C 1
ATOM 658 O O . VAL A 1 86 ? 1.189 -9.124 -10.603 1.00 92.94 86 VAL A O 1
ATOM 661 N N . LYS A 1 87 ? 1.711 -8.701 -8.455 1.00 92.00 87 LYS A N 1
ATOM 662 C CA . LYS A 1 87 ? 1.655 -10.088 -7.984 1.00 92.00 87 LYS A CA 1
ATOM 663 C C . LYS A 1 87 ? 0.871 -10.133 -6.685 1.00 92.00 87 LYS A C 1
ATOM 665 O O . LYS A 1 87 ? 1.133 -9.336 -5.790 1.00 92.00 87 LYS A O 1
ATOM 670 N N . THR A 1 88 ? -0.047 -11.077 -6.582 1.00 88.56 88 THR A N 1
ATOM 671 C CA . THR A 1 88 ? -0.732 -11.421 -5.337 1.00 88.56 88 THR A CA 1
ATOM 672 C C . THR A 1 88 ? -0.395 -12.847 -4.946 1.00 88.56 88 THR A C 1
ATOM 674 O O . THR A 1 88 ? -0.063 -13.669 -5.807 1.00 88.56 88 THR A O 1
ATOM 677 N N . VAL A 1 89 ? -0.487 -13.152 -3.655 1.00 81.31 89 VAL A N 1
ATOM 678 C CA . VAL A 1 89 ? -0.446 -14.543 -3.195 1.00 81.31 89 VAL A CA 1
ATOM 679 C C . VAL A 1 89 ? -1.841 -15.135 -3.349 1.00 81.31 89 VAL A C 1
ATOM 681 O O . VAL A 1 89 ? -2.767 -14.747 -2.642 1.00 81.31 89 VAL A O 1
ATOM 684 N N . LYS A 1 90 ? -1.992 -16.033 -4.330 1.00 71.25 90 LYS A N 1
ATOM 685 C CA . LYS A 1 90 ? -3.291 -16.571 -4.765 1.00 71.25 90 LYS A CA 1
ATOM 686 C C . LYS A 1 90 ? -4.082 -17.234 -3.638 1.00 71.25 90 LYS A C 1
ATOM 688 O O . LYS A 1 90 ? -5.286 -17.045 -3.591 1.00 71.25 90 LYS A O 1
ATOM 693 N N . ASP A 1 91 ? -3.410 -17.934 -2.727 1.00 74.56 91 ASP A N 1
ATOM 694 C CA . ASP A 1 91 ? -4.073 -18.697 -1.658 1.00 74.56 91 ASP A CA 1
ATOM 695 C C . ASP A 1 91 ? -4.793 -17.806 -0.637 1.00 74.56 91 ASP A C 1
ATOM 697 O O . ASP A 1 91 ? -5.667 -18.271 0.089 1.00 74.56 91 ASP A O 1
ATOM 701 N N . TYR A 1 92 ? -4.432 -16.521 -0.577 1.00 76.31 92 TYR A N 1
ATOM 702 C CA . TYR A 1 92 ? -5.032 -15.566 0.352 1.00 76.31 92 TYR A CA 1
ATOM 703 C C . TYR A 1 92 ? -5.794 -14.451 -0.346 1.00 76.31 92 TYR A C 1
ATOM 705 O O . TYR A 1 92 ? -6.600 -13.803 0.312 1.00 76.31 92 TYR A O 1
ATOM 713 N N . CYS A 1 93 ? -5.521 -14.203 -1.631 1.00 87.81 93 CYS A N 1
ATOM 714 C CA . CYS A 1 93 ? -6.001 -13.036 -2.353 1.00 87.81 93 CYS A CA 1
ATOM 715 C C . CYS A 1 93 ? -6.868 -13.406 -3.557 1.00 87.81 93 CYS A C 1
ATOM 717 O O . CYS A 1 93 ? -6.367 -13.912 -4.564 1.00 87.81 93 CYS A O 1
ATOM 719 N N . GLU A 1 94 ? -8.133 -13.003 -3.507 1.00 89.12 94 GLU A N 1
ATOM 720 C CA . GLU A 1 94 ? -9.085 -13.162 -4.605 1.00 89.12 94 GLU A CA 1
ATOM 721 C C . GLU A 1 94 ? -9.391 -11.815 -5.281 1.00 89.12 94 GLU A C 1
ATOM 723 O O . GLU A 1 94 ? -9.378 -10.769 -4.622 1.00 89.12 94 GLU A O 1
ATOM 728 N N . PRO A 1 95 ? -9.658 -11.784 -6.599 1.00 88.56 95 PRO A N 1
ATOM 729 C CA . PRO A 1 95 ? -10.167 -10.586 -7.256 1.00 88.56 95 PRO A CA 1
ATOM 730 C C . PRO A 1 95 ? -11.523 -10.168 -6.678 1.00 88.56 95 PRO A C 1
ATOM 732 O O . PRO A 1 95 ? -12.383 -11.007 -6.430 1.00 88.56 95 PRO A O 1
ATOM 735 N N . GLY A 1 96 ? -11.743 -8.864 -6.527 1.00 83.62 96 GLY A N 1
ATOM 736 C CA . GLY A 1 96 ? -13.010 -8.322 -6.034 1.00 83.62 96 GLY A CA 1
ATOM 737 C C . GLY A 1 96 ? -13.490 -7.098 -6.816 1.00 83.62 96 GLY A C 1
ATOM 738 O O . GLY A 1 96 ? -12.785 -6.600 -7.701 1.00 83.62 96 GLY A O 1
ATOM 739 N N . PRO A 1 97 ? -14.687 -6.576 -6.496 1.00 84.31 97 PRO A N 1
ATOM 740 C CA . PRO A 1 97 ? -15.158 -5.322 -7.063 1.00 84.31 97 PRO A CA 1
ATOM 741 C C . PRO A 1 97 ? -14.353 -4.136 -6.512 1.00 84.31 97 PRO A C 1
ATOM 743 O O . PRO A 1 97 ? -14.068 -4.041 -5.313 1.00 84.31 97 PRO A O 1
ATOM 746 N N . SER A 1 98 ? -14.015 -3.194 -7.395 1.00 85.38 98 SER A N 1
ATOM 747 C CA . SER A 1 98 ? -13.504 -1.890 -6.973 1.00 85.38 98 SER A CA 1
ATOM 748 C C . SER A 1 98 ? -14.659 -0.980 -6.556 1.00 85.38 98 SER A C 1
ATOM 750 O O . SER A 1 98 ? -15.737 -1.034 -7.148 1.00 85.38 98 SER A O 1
ATOM 752 N N . VAL A 1 99 ? -14.428 -0.132 -5.556 1.00 85.62 99 VAL A N 1
ATOM 753 C CA . VAL A 1 99 ? -15.392 0.881 -5.104 1.00 85.62 99 VAL A CA 1
ATOM 754 C C . VAL A 1 99 ? -14.817 2.287 -5.300 1.00 85.62 99 VAL A C 1
ATOM 756 O O . VAL A 1 99 ? -13.592 2.458 -5.365 1.00 85.62 99 VAL A O 1
ATOM 759 N N . PRO A 1 100 ? -15.665 3.324 -5.397 1.00 84.81 100 PRO A N 1
ATOM 760 C CA . PRO A 1 100 ? -15.190 4.700 -5.445 1.00 84.81 100 PRO A CA 1
ATOM 761 C C . PRO A 1 100 ? -14.322 5.054 -4.219 1.00 84.81 100 PRO A C 1
ATOM 763 O O . PRO A 1 100 ? -14.632 4.615 -3.112 1.00 84.81 100 PRO A O 1
ATOM 766 N N . PRO A 1 101 ? -13.236 5.835 -4.387 1.00 81.81 101 PRO A N 1
ATOM 767 C CA . PRO A 1 101 ? -12.473 6.358 -3.253 1.00 81.81 101 PRO A CA 1
ATOM 768 C C . PRO A 1 101 ? -13.363 7.139 -2.285 1.00 81.81 101 PRO A C 1
ATOM 770 O O . PRO A 1 101 ? -14.082 8.037 -2.718 1.00 81.81 101 PRO A O 1
ATOM 773 N N . SER A 1 102 ? -13.210 6.894 -0.983 1.00 88.88 102 SER A N 1
ATOM 774 C CA . SER A 1 102 ? -13.590 7.862 0.050 1.00 88.88 102 SER A CA 1
ATOM 775 C C . SER A 1 102 ? -12.393 8.736 0.432 1.00 88.88 102 SER A C 1
ATOM 777 O O . SER A 1 102 ? -11.237 8.349 0.216 1.00 88.88 102 SER A O 1
ATOM 779 N N . GLN A 1 103 ? -12.659 9.888 1.052 1.00 90.38 103 GLN A N 1
ATOM 780 C CA . GLN A 1 103 ? -11.624 10.649 1.755 1.00 90.38 103 GLN A CA 1
ATOM 781 C C . GLN A 1 103 ? -11.068 9.842 2.943 1.00 90.38 103 GLN A C 1
ATOM 783 O O . GLN A 1 103 ? -11.746 8.954 3.467 1.00 90.38 103 GLN A O 1
ATOM 788 N N . ILE A 1 104 ? -9.828 10.151 3.330 1.00 94.44 104 ILE A N 1
ATOM 789 C CA . ILE A 1 104 ? -9.185 9.650 4.551 1.00 94.44 104 ILE A CA 1
ATOM 790 C C . ILE A 1 104 ? -9.492 10.657 5.661 1.00 94.44 104 ILE A C 1
ATOM 792 O O . ILE A 1 104 ? -9.177 11.835 5.496 1.00 94.44 104 ILE A O 1
ATOM 796 N N . THR A 1 105 ? -10.114 10.206 6.749 1.00 88.75 105 THR A N 1
ATOM 797 C CA . THR A 1 105 ? -10.668 11.087 7.787 1.00 88.75 105 THR A CA 1
ATOM 798 C C . THR A 1 105 ? -9.586 11.798 8.599 1.00 88.75 105 THR A C 1
ATOM 800 O O . THR A 1 105 ? -9.630 13.018 8.712 1.00 88.75 105 THR A O 1
ATOM 803 N N . ASP A 1 106 ? -8.596 11.064 9.114 1.00 92.44 106 ASP A N 1
ATOM 804 C CA . ASP A 1 106 ? -7.452 11.627 9.847 1.00 92.44 106 ASP A CA 1
ATOM 805 C C . ASP A 1 106 ? -6.162 11.479 9.026 1.00 92.44 106 ASP A C 1
ATOM 807 O O . ASP A 1 106 ? -5.343 10.590 9.246 1.00 92.44 106 ASP A O 1
ATOM 811 N N . ALA A 1 107 ? -6.029 12.285 7.972 1.00 95.25 107 ALA A N 1
ATOM 812 C CA . ALA A 1 107 ? -4.995 12.080 6.965 1.00 95.25 107 ALA A CA 1
ATOM 813 C C . ALA A 1 107 ? -3.592 12.508 7.436 1.00 95.25 107 ALA A C 1
ATOM 815 O O . ALA A 1 107 ? -3.266 13.692 7.504 1.00 95.25 107 ALA A O 1
ATOM 816 N N . GLN A 1 108 ? -2.701 11.534 7.601 1.00 96.75 108 GLN A N 1
ATOM 817 C CA . GLN A 1 108 ? -1.261 11.732 7.776 1.00 96.75 108 GLN A CA 1
ATOM 818 C C . GLN A 1 108 ? -0.524 11.373 6.486 1.00 96.75 108 GLN A C 1
ATOM 820 O O . GLN A 1 108 ? -0.937 10.472 5.764 1.00 96.75 108 GLN A O 1
ATOM 825 N N . THR A 1 109 ? 0.566 12.070 6.149 1.00 97.31 109 THR A N 1
ATOM 826 C CA . THR A 1 109 ? 1.308 11.830 4.899 1.00 97.31 109 THR A CA 1
ATOM 827 C C . THR A 1 109 ? 2.806 11.717 5.133 1.00 97.31 109 THR A C 1
ATOM 829 O O . THR A 1 109 ? 3.437 12.636 5.646 1.00 97.31 109 THR A O 1
ATOM 832 N N . LEU A 1 110 ? 3.395 10.627 4.641 1.00 96.44 110 LEU A N 1
ATOM 833 C CA . LEU A 1 110 ? 4.831 10.365 4.680 1.00 96.44 110 LEU A CA 1
ATOM 834 C C . LEU A 1 110 ? 5.399 10.218 3.267 1.00 96.44 110 LEU A C 1
ATOM 836 O O . LEU A 1 110 ? 4.722 9.748 2.351 1.00 96.44 110 LEU A O 1
ATOM 840 N N . LYS A 1 111 ? 6.666 10.602 3.092 1.00 96.44 111 LYS A N 1
ATOM 841 C CA . LYS A 1 111 ? 7.397 10.534 1.817 1.00 96.44 111 LYS A CA 1
ATOM 842 C C . LYS A 1 111 ? 8.634 9.637 1.930 1.00 96.44 111 LYS A C 1
ATOM 844 O O . LYS A 1 111 ? 9.223 9.519 3.004 1.00 96.44 111 LYS A O 1
ATOM 849 N N . GLY A 1 112 ? 9.055 9.065 0.804 1.00 94.94 112 GLY A N 1
ATOM 850 C CA . GLY A 1 112 ? 10.274 8.257 0.689 1.00 94.94 112 GLY A CA 1
A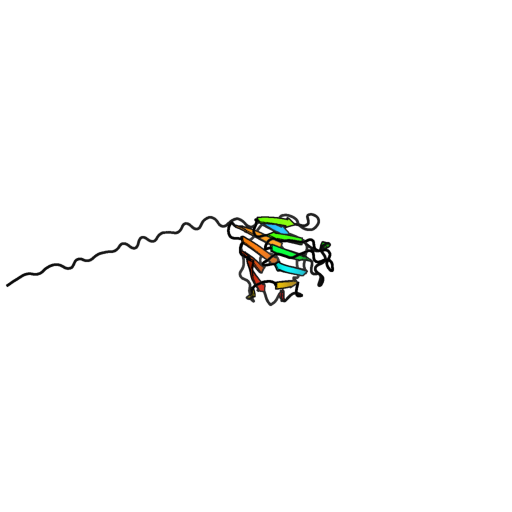TOM 851 C C . GLY A 1 112 ? 10.110 6.802 1.143 1.00 94.94 112 GLY A C 1
ATOM 852 O O . GLY A 1 112 ? 9.008 6.257 1.129 1.00 94.94 112 GLY A O 1
ATOM 853 N N . LYS A 1 113 ? 11.230 6.160 1.512 1.00 95.06 113 LYS A N 1
ATOM 854 C CA . LYS A 1 113 ? 11.259 4.773 2.006 1.00 95.06 113 LYS A CA 1
ATOM 855 C C . LYS A 1 113 ? 10.588 4.717 3.376 1.00 95.06 113 LYS A C 1
ATOM 857 O O . LYS A 1 113 ? 11.117 5.296 4.325 1.00 95.06 113 LYS A O 1
ATOM 862 N N . ARG A 1 114 ? 9.429 4.071 3.483 1.00 95.25 114 ARG A N 1
ATOM 863 C CA . ARG A 1 114 ? 8.602 4.059 4.701 1.00 95.25 114 ARG A CA 1
ATOM 864 C C . ARG A 1 114 ? 7.818 2.760 4.830 1.00 95.25 114 ARG A C 1
ATOM 866 O O . ARG A 1 114 ? 7.568 2.093 3.829 1.00 95.25 114 ARG A O 1
ATOM 873 N N . ALA A 1 115 ? 7.404 2.473 6.058 1.00 95.31 115 ALA A N 1
ATOM 874 C CA . ALA A 1 115 ? 6.407 1.470 6.385 1.00 95.31 115 ALA A CA 1
ATOM 875 C C . ALA A 1 115 ? 5.224 2.139 7.088 1.00 95.31 115 ALA A C 1
ATOM 877 O O . ALA A 1 115 ? 5.427 3.036 7.905 1.00 95.31 115 ALA A O 1
ATOM 878 N N . VAL A 1 116 ? 4.005 1.696 6.801 1.00 97.12 116 VAL A N 1
ATOM 879 C CA . VAL A 1 116 ? 2.798 2.071 7.552 1.00 97.12 116 VAL A CA 1
ATOM 880 C C . VAL A 1 116 ? 2.051 0.794 7.887 1.00 97.12 116 VAL A C 1
ATOM 882 O O . VAL A 1 116 ? 1.815 -0.025 6.999 1.00 97.12 116 VAL A O 1
ATOM 885 N N . SER A 1 117 ? 1.709 0.616 9.158 1.00 97.44 117 SER A N 1
ATOM 886 C CA . SER A 1 117 ? 0.921 -0.526 9.619 1.00 97.44 117 SER A CA 1
ATOM 887 C C . SER A 1 117 ? -0.503 -0.071 9.879 1.00 97.44 117 SER A C 1
ATOM 889 O O . SER A 1 117 ? -0.698 0.969 10.492 1.00 97.44 117 SER A O 1
ATOM 891 N N . CYS A 1 118 ? -1.488 -0.842 9.437 1.00 96.56 118 CYS A N 1
ATOM 892 C CA . CYS A 1 118 ? -2.902 -0.553 9.650 1.00 96.56 118 CYS A CA 1
ATOM 893 C C . CYS A 1 118 ? -3.581 -1.757 10.287 1.00 96.56 118 CYS A C 1
ATOM 895 O O . CYS A 1 118 ? -3.335 -2.891 9.863 1.00 96.56 118 CYS A O 1
ATOM 897 N N . SER A 1 119 ? -4.433 -1.504 11.276 1.00 95.62 119 SER A N 1
ATOM 898 C CA . SER A 1 119 ? -5.241 -2.512 11.955 1.00 95.62 119 SER A CA 1
ATOM 899 C C . SER A 1 119 ? -6.706 -2.124 11.867 1.00 95.62 119 SER A C 1
ATOM 901 O O . SER A 1 119 ? -7.070 -0.987 12.149 1.00 95.62 119 SER A O 1
ATOM 903 N N . VAL A 1 120 ? -7.544 -3.075 11.482 1.00 92.12 120 VAL A N 1
ATOM 904 C CA . VAL A 1 120 ? -8.973 -2.861 11.253 1.00 92.12 120 VAL A CA 1
ATOM 905 C C . VAL A 1 120 ? -9.802 -4.014 11.809 1.00 92.12 120 VAL A C 1
ATOM 907 O O . VAL A 1 120 ? -9.258 -5.064 12.151 1.00 92.12 120 VAL A O 1
ATOM 910 N N . GLY A 1 121 ? -11.113 -3.802 11.947 1.00 90.19 121 GLY A N 1
ATOM 911 C CA . GLY A 1 121 ? -12.034 -4.799 12.497 1.00 90.19 121 GLY A CA 1
ATOM 912 C C . GLY A 1 121 ? -12.428 -5.874 11.483 1.00 90.19 121 GLY A C 1
ATOM 913 O O . GLY A 1 121 ? -12.776 -6.988 11.868 1.00 90.19 121 GLY A O 1
ATOM 914 N N . ALA A 1 122 ? -12.343 -5.559 10.189 1.00 89.75 122 ALA A N 1
ATOM 915 C CA . ALA A 1 122 ? -12.635 -6.462 9.084 1.00 89.75 122 ALA A CA 1
ATOM 916 C C . ALA A 1 122 ? -11.474 -6.549 8.080 1.00 89.75 122 ALA A C 1
ATOM 918 O O . ALA A 1 122 ? -10.503 -5.802 8.135 1.00 89.75 122 ALA A O 1
ATOM 919 N N . SER A 1 123 ? -11.548 -7.497 7.144 1.00 88.88 123 SER A N 1
ATOM 920 C CA . SER A 1 123 ? -10.487 -7.691 6.150 1.00 88.88 123 SER A CA 1
ATOM 921 C C . SER A 1 123 ? -10.312 -6.474 5.239 1.00 88.88 123 SER A C 1
ATOM 923 O O . SER A 1 123 ? -11.282 -5.920 4.715 1.00 88.88 123 SER A O 1
ATOM 925 N N . GLN A 1 124 ? -9.054 -6.129 4.965 1.00 92.69 124 GLN A N 1
ATOM 926 C CA . GLN A 1 124 ? -8.721 -5.082 4.013 1.00 92.69 124 GLN A CA 1
ATOM 927 C C . GLN A 1 124 ? -8.848 -5.548 2.557 1.00 92.69 124 GLN A C 1
ATOM 929 O O . GLN A 1 124 ? -8.537 -6.688 2.203 1.00 92.69 124 GLN A O 1
ATOM 934 N N . THR A 1 125 ? -9.272 -4.623 1.697 1.00 94.12 125 THR A N 1
ATOM 935 C CA . THR A 1 125 ? -9.223 -4.747 0.234 1.00 94.12 125 THR A CA 1
ATOM 936 C C . THR A 1 125 ? -8.140 -3.828 -0.317 1.00 94.12 125 THR A C 1
ATOM 938 O O . THR A 1 125 ? -8.043 -2.672 0.100 1.00 94.12 125 THR A O 1
ATOM 941 N N . PHE A 1 126 ? -7.358 -4.311 -1.281 1.00 95.44 126 PHE A N 1
ATOM 942 C CA . PHE A 1 126 ? -6.307 -3.538 -1.937 1.00 95.44 126 PHE A CA 1
ATOM 943 C C . PHE A 1 126 ? -6.667 -3.245 -3.385 1.00 95.44 126 PHE A C 1
ATOM 945 O O . PHE A 1 126 ? -6.932 -4.155 -4.163 1.00 95.44 126 PHE A O 1
ATOM 952 N N . GLU A 1 127 ? -6.628 -1.979 -3.772 1.00 95.62 127 GLU A N 1
ATOM 953 C CA . GLU A 1 127 ? -6.893 -1.542 -5.137 1.00 95.62 127 GLU A CA 1
ATOM 954 C C . GLU A 1 127 ? -5.641 -0.989 -5.780 1.00 95.62 127 GLU A C 1
ATOM 956 O O . GLU A 1 127 ? -5.019 -0.062 -5.266 1.00 95.62 127 GLU A O 1
ATOM 961 N N . VAL A 1 128 ? -5.292 -1.556 -6.927 1.00 96.06 128 VAL A N 1
ATOM 962 C CA . VAL A 1 128 ? -4.086 -1.215 -7.665 1.00 96.06 128 VAL A CA 1
ATOM 963 C C . VAL A 1 128 ? -4.460 -0.488 -8.942 1.00 96.06 128 VAL A C 1
ATOM 965 O O . VAL A 1 128 ? -5.162 -1.028 -9.799 1.00 96.06 128 VAL A O 1
ATOM 968 N N . THR A 1 129 ? -3.918 0.714 -9.093 1.00 95.69 129 THR A N 1
ATOM 969 C CA . THR A 1 129 ? -3.965 1.486 -10.331 1.00 95.69 129 THR A CA 1
ATOM 970 C C . THR A 1 129 ? -2.549 1.627 -10.863 1.00 95.69 129 THR A C 1
ATOM 972 O O . THR A 1 129 ? -1.676 2.193 -10.206 1.00 95.69 129 THR A O 1
ATOM 975 N N . THR A 1 130 ? -2.315 1.128 -12.071 1.00 94.00 130 THR A N 1
ATOM 976 C CA . THR A 1 130 ? -1.041 1.275 -12.783 1.00 94.00 130 THR A CA 1
ATOM 977 C C . THR A 1 130 ? -1.220 2.230 -13.949 1.00 94.00 130 THR A C 1
ATOM 979 O O . THR A 1 130 ? -2.172 2.093 -14.716 1.00 94.00 130 THR A O 1
ATOM 982 N N . THR A 1 131 ? -0.295 3.169 -14.112 1.00 91.38 131 THR A N 1
ATOM 983 C CA . THR A 1 131 ? -0.285 4.119 -15.230 1.00 91.38 131 THR A CA 1
ATOM 984 C C . THR A 1 131 ? 1.087 4.141 -15.899 1.00 91.38 131 THR A C 1
ATOM 986 O O . THR A 1 131 ? 2.051 3.519 -15.442 1.00 91.38 131 THR A O 1
ATOM 989 N N . SER A 1 132 ? 1.214 4.904 -16.981 1.00 89.8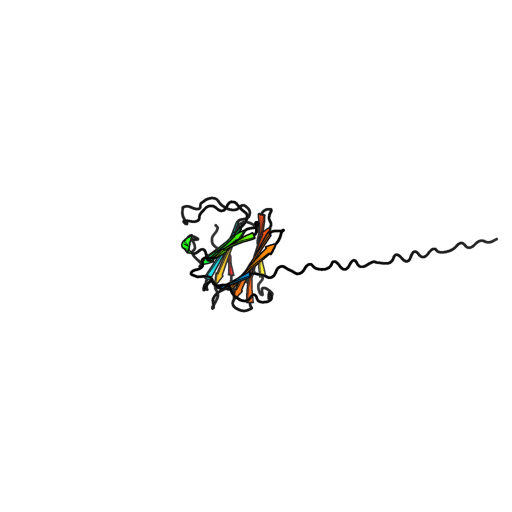8 132 SER A N 1
ATOM 990 C CA . SER A 1 132 ? 2.516 5.239 -17.562 1.00 89.88 132 SER A CA 1
ATOM 991 C C . SER A 1 132 ? 3.427 5.988 -16.581 1.00 89.88 132 SER A C 1
ATOM 993 O O . SER A 1 132 ? 4.639 5.931 -16.741 1.00 89.88 132 SER A O 1
ATOM 995 N N . HIS A 1 133 ? 2.895 6.640 -15.543 1.00 90.94 133 HIS A N 1
ATOM 996 C CA . HIS A 1 133 ? 3.673 7.469 -14.615 1.00 90.94 133 HIS A CA 1
ATOM 997 C C . HIS A 1 133 ? 4.083 6.744 -13.328 1.00 90.94 133 HIS A C 1
ATOM 999 O O . HIS A 1 133 ? 5.017 7.180 -12.648 1.00 90.94 133 HIS A O 1
ATOM 1005 N N . GLY A 1 134 ? 3.439 5.622 -13.001 1.00 95.25 134 GLY A N 1
ATOM 1006 C CA . GLY A 1 134 ? 3.754 4.869 -11.796 1.00 95.25 134 GLY A CA 1
ATOM 1007 C C . GLY A 1 134 ? 2.652 3.915 -11.360 1.00 95.25 134 GLY A C 1
ATOM 1008 O O . GLY A 1 134 ? 1.846 3.446 -12.164 1.00 95.25 134 GLY A O 1
ATOM 1009 N N . VAL A 1 135 ? 2.637 3.637 -10.062 1.00 97.00 135 VAL A N 1
ATOM 1010 C CA . VAL A 1 135 ? 1.665 2.757 -9.421 1.00 97.00 135 VAL A CA 1
ATOM 1011 C C . VAL A 1 135 ? 1.100 3.410 -8.167 1.00 97.00 135 VAL A C 1
ATOM 1013 O O . VAL A 1 135 ? 1.826 4.038 -7.395 1.00 97.00 135 VAL A O 1
ATOM 1016 N N . THR A 1 136 ? -0.200 3.235 -7.974 1.00 97.12 136 THR A N 1
ATOM 1017 C CA . THR A 1 136 ? -0.924 3.612 -6.765 1.00 97.12 136 THR A CA 1
ATOM 1018 C C . THR A 1 136 ? -1.590 2.368 -6.204 1.00 97.12 136 THR A C 1
ATOM 1020 O O . THR A 1 136 ? -2.227 1.619 -6.945 1.00 97.12 136 THR A O 1
ATOM 1023 N N . VAL A 1 137 ? -1.450 2.158 -4.900 1.00 97.50 137 VAL A N 1
ATOM 1024 C CA . VAL A 1 137 ? -2.153 1.116 -4.156 1.00 97.50 137 VAL A CA 1
ATOM 1025 C C . VAL A 1 137 ? -2.976 1.788 -3.069 1.00 97.50 137 VAL A C 1
ATOM 1027 O O . VAL A 1 137 ? -2.457 2.611 -2.317 1.00 97.50 137 VAL A O 1
ATOM 1030 N N . ARG A 1 138 ? -4.257 1.449 -2.989 1.00 96.69 138 ARG A N 1
ATOM 1031 C CA . ARG A 1 138 ? -5.174 1.924 -1.955 1.00 96.69 138 ARG A CA 1
ATOM 1032 C C . ARG A 1 138 ? -5.616 0.755 -1.088 1.00 96.69 138 ARG A C 1
ATOM 1034 O O . ARG A 1 138 ? -6.083 -0.240 -1.631 1.00 96.69 138 ARG A O 1
ATOM 1041 N N . GLY A 1 139 ? -5.499 0.887 0.229 1.00 96.00 139 GLY A N 1
ATOM 1042 C CA . GLY A 1 139 ? -6.080 -0.047 1.190 1.00 96.00 139 GLY A CA 1
ATOM 1043 C C . GLY A 1 139 ? -7.398 0.475 1.743 1.00 96.00 139 GLY A C 1
ATOM 1044 O O . GLY A 1 139 ? -7.526 1.666 2.043 1.00 96.00 139 GLY A O 1
ATOM 1045 N N . ARG A 1 140 ? -8.379 -0.418 1.865 1.00 94.44 140 ARG A N 1
ATOM 1046 C CA . ARG A 1 140 ? -9.729 -0.107 2.339 1.00 94.44 140 ARG A CA 1
ATOM 1047 C C . ARG A 1 140 ? -10.224 -1.113 3.358 1.00 94.44 140 ARG A C 1
ATOM 1049 O O . ARG A 1 140 ? -9.943 -2.295 3.203 1.00 94.44 140 ARG A O 1
ATOM 1056 N N . GLU A 1 141 ? -11.073 -0.668 4.271 1.00 92.81 141 GLU A N 1
ATOM 1057 C CA . GLU A 1 141 ? -12.011 -1.519 5.009 1.00 92.81 141 GLU A CA 1
ATOM 1058 C C . GLU A 1 141 ? -13.424 -1.181 4.524 1.00 92.81 141 GLU A C 1
ATOM 1060 O O . GLU A 1 141 ? -13.863 -0.037 4.641 1.00 92.81 141 GLU A O 1
ATOM 1065 N N . ALA A 1 142 ? -14.125 -2.147 3.920 1.00 88.75 142 ALA A N 1
ATOM 1066 C CA . ALA A 1 142 ? -15.382 -1.886 3.213 1.00 88.75 142 ALA A CA 1
ATOM 1067 C C . ALA A 1 142 ? -15.248 -0.665 2.268 1.00 88.75 142 ALA A C 1
ATOM 1069 O O . ALA A 1 142 ? -14.385 -0.663 1.390 1.00 88.75 142 ALA A O 1
ATOM 1070 N N . SER A 1 143 ? -16.063 0.379 2.424 1.00 88.31 143 SER A N 1
ATOM 1071 C CA . SER A 1 143 ? -15.988 1.611 1.624 1.00 88.31 143 SER A CA 1
ATOM 1072 C C . SER A 1 143 ? -14.992 2.656 2.147 1.00 88.31 143 SER A C 1
ATOM 1074 O O . SER A 1 143 ? -14.716 3.623 1.438 1.00 88.31 143 SER A O 1
ATOM 1076 N N . ARG A 1 144 ? -14.434 2.482 3.353 1.00 92.25 144 ARG A N 1
ATOM 1077 C CA . ARG A 1 144 ? -13.516 3.438 3.983 1.00 92.25 144 ARG A CA 1
ATOM 1078 C C . ARG A 1 144 ? -12.101 3.261 3.444 1.00 92.25 144 ARG A C 1
ATOM 1080 O O . ARG A 1 144 ? -11.496 2.201 3.598 1.00 92.25 144 ARG A O 1
ATOM 1087 N N . THR A 1 145 ? -11.541 4.315 2.858 1.00 95.25 145 THR A N 1
ATOM 1088 C CA . THR A 1 145 ? -10.114 4.388 2.529 1.00 95.25 145 THR A CA 1
ATOM 1089 C C . THR A 1 145 ? -9.289 4.528 3.808 1.00 95.25 145 THR A C 1
ATOM 1091 O O . THR A 1 145 ? -9.447 5.500 4.539 1.00 95.25 145 THR A O 1
ATOM 1094 N N . LEU A 1 146 ? -8.373 3.589 4.041 1.00 96.12 146 LEU A N 1
ATOM 1095 C CA . LEU A 1 146 ? -7.448 3.618 5.179 1.00 96.12 146 LEU A CA 1
ATOM 1096 C C . LEU A 1 146 ? -6.127 4.271 4.794 1.00 96.12 146 LEU A C 1
ATOM 1098 O O . LEU A 1 146 ? -5.543 5.014 5.571 1.00 96.12 146 LEU A O 1
ATOM 1102 N N . TRP A 1 147 ? -5.638 3.977 3.590 1.00 97.56 147 TRP A N 1
ATOM 1103 C CA . TRP A 1 147 ? -4.370 4.499 3.107 1.00 97.56 147 TRP A CA 1
ATOM 1104 C C . TRP A 1 147 ? -4.279 4.470 1.584 1.00 97.56 147 TRP A C 1
ATOM 1106 O O . TRP A 1 147 ? -4.915 3.663 0.905 1.00 97.56 147 TRP A O 1
ATOM 1116 N N . ILE A 1 148 ? -3.450 5.357 1.041 1.00 97.75 148 ILE A N 1
ATOM 1117 C CA . ILE A 1 148 ? -3.100 5.449 -0.374 1.00 97.75 148 ILE A CA 1
ATOM 1118 C C . ILE A 1 148 ? -1.581 5.580 -0.467 1.00 97.75 148 ILE A C 1
ATOM 1120 O O . ILE A 1 148 ? -1.009 6.601 -0.085 1.00 97.75 148 ILE A O 1
ATOM 1124 N N . ALA A 1 149 ? -0.929 4.555 -1.004 1.00 98.12 149 ALA A N 1
ATOM 1125 C CA . ALA A 1 149 ? 0.484 4.561 -1.347 1.00 98.12 149 ALA A CA 1
ATOM 1126 C C . ALA A 1 149 ? 0.655 4.827 -2.846 1.00 98.12 149 ALA A C 1
ATOM 1128 O O . ALA A 1 149 ? -0.074 4.292 -3.676 1.00 98.12 149 ALA A O 1
ATOM 1129 N N . SER A 1 150 ? 1.636 5.645 -3.202 1.00 97.69 150 SER A N 1
ATOM 1130 C CA . SER A 1 150 ? 1.948 6.011 -4.582 1.00 97.69 150 SER A CA 1
ATOM 1131 C C . SER A 1 150 ? 3.453 5.987 -4.808 1.00 97.69 150 SER A C 1
ATOM 1133 O O . SER A 1 150 ? 4.232 6.356 -3.926 1.00 97.69 150 SER A O 1
ATOM 1135 N N . MET A 1 151 ? 3.848 5.534 -5.993 1.00 97.62 151 MET A N 1
ATOM 1136 C CA . MET A 1 151 ? 5.234 5.419 -6.425 1.00 97.62 151 MET A CA 1
ATOM 1137 C C . MET A 1 151 ? 5.333 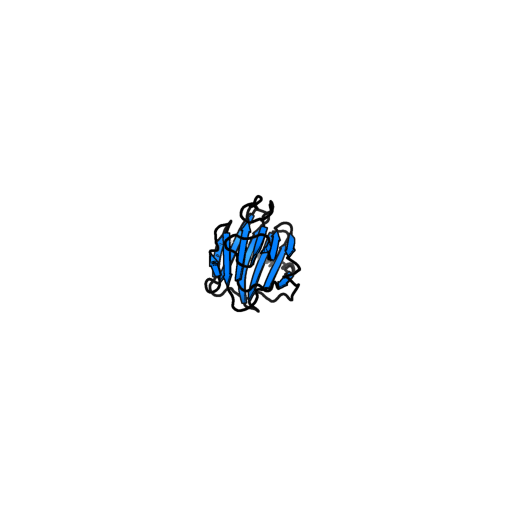5.836 -7.890 1.00 97.62 151 MET A C 1
ATOM 1139 O O . MET A 1 151 ? 4.665 5.251 -8.744 1.00 97.62 151 MET A O 1
ATOM 1143 N N . THR A 1 152 ? 6.170 6.823 -8.202 1.00 97.12 152 THR A N 1
ATOM 1144 C CA . THR A 1 152 ? 6.447 7.218 -9.592 1.00 97.12 152 THR A CA 1
ATOM 1145 C C . THR A 1 152 ? 7.587 6.397 -10.181 1.00 97.12 152 THR A C 1
ATOM 1147 O O . THR A 1 152 ? 8.427 5.870 -9.451 1.00 97.12 152 THR A O 1
ATOM 1150 N N . ARG A 1 153 ? 7.688 6.342 -11.516 1.00 94.31 153 ARG A N 1
ATOM 1151 C CA . ARG A 1 153 ? 8.800 5.659 -12.213 1.00 94.31 153 ARG A CA 1
ATOM 1152 C C . ARG A 1 153 ? 10.197 6.111 -11.782 1.00 94.31 153 ARG A C 1
ATOM 1154 O O . ARG A 1 153 ? 11.130 5.321 -11.878 1.00 94.31 153 ARG A O 1
ATOM 1161 N N . HIS A 1 154 ? 10.326 7.343 -11.296 1.00 93.56 154 HIS A N 1
ATOM 1162 C CA . HIS A 1 154 ? 11.586 7.922 -10.827 1.00 93.56 154 HIS A CA 1
ATOM 1163 C C . HIS A 1 154 ? 11.831 7.717 -9.322 1.00 93.56 154 HIS A C 1
ATOM 1165 O O . HIS A 1 154 ? 12.796 8.247 -8.784 1.00 93.56 154 HIS A O 1
ATOM 1171 N N . GLY A 1 155 ? 10.971 6.962 -8.632 1.00 91.81 155 GLY A N 1
ATOM 1172 C CA . GLY A 1 155 ? 11.136 6.642 -7.214 1.00 91.81 155 GLY A CA 1
ATOM 1173 C C . GLY A 1 155 ? 10.568 7.685 -6.253 1.00 91.81 155 GLY A C 1
ATOM 1174 O O . GLY A 1 155 ? 10.792 7.585 -5.050 1.00 91.81 155 GLY A O 1
ATOM 1175 N N . ALA A 1 156 ? 9.803 8.675 -6.728 1.00 96.69 156 ALA A N 1
ATOM 1176 C CA . ALA A 1 156 ? 9.076 9.546 -5.810 1.00 96.69 156 ALA A CA 1
ATOM 1177 C C . ALA A 1 156 ? 7.955 8.731 -5.151 1.00 96.69 156 ALA A C 1
ATOM 1179 O O . ALA A 1 156 ? 7.028 8.278 -5.823 1.00 96.69 156 ALA A O 1
ATOM 1180 N N . ALA A 1 157 ? 8.075 8.533 -3.840 1.00 97.50 157 ALA A N 1
ATOM 1181 C CA . ALA A 1 157 ? 7.208 7.664 -3.060 1.00 97.50 157 ALA A CA 1
ATOM 1182 C C . ALA A 1 157 ? 6.469 8.460 -1.984 1.00 97.50 157 ALA A C 1
ATOM 1184 O O . ALA A 1 157 ? 7.070 9.305 -1.310 1.00 97.50 157 ALA A O 1
ATOM 1185 N N . LYS A 1 158 ? 5.181 8.175 -1.798 1.00 97.75 158 LYS A N 1
ATOM 1186 C CA . LYS A 1 158 ? 4.352 8.790 -0.758 1.00 97.75 158 LYS A CA 1
ATOM 1187 C C . LYS A 1 158 ? 3.275 7.826 -0.287 1.00 97.75 158 LYS A C 1
ATOM 1189 O O . LYS A 1 158 ? 2.654 7.174 -1.122 1.00 97.75 158 LYS A O 1
ATOM 1194 N N . VAL A 1 159 ? 3.008 7.805 1.012 1.00 98.00 159 VAL A N 1
ATOM 1195 C CA . VAL A 1 159 ? 1.837 7.150 1.603 1.00 98.00 159 VAL A CA 1
ATOM 1196 C C . VAL A 1 159 ? 1.052 8.166 2.419 1.00 98.00 159 VAL A C 1
ATOM 1198 O O . VAL A 1 159 ? 1.631 8.891 3.225 1.00 98.00 159 VAL A O 1
ATOM 1201 N N . THR A 1 160 ? -0.250 8.241 2.174 1.00 98.19 160 THR A N 1
ATOM 1202 C CA . THR A 1 160 ? -1.204 8.973 3.010 1.00 98.19 160 THR A CA 1
ATOM 1203 C C . THR A 1 160 ? -2.075 7.948 3.724 1.00 98.19 160 THR A C 1
ATOM 1205 O O . THR A 1 160 ? -2.537 7.025 3.060 1.00 98.19 160 THR A O 1
ATOM 1208 N N . TYR A 1 161 ? -2.279 8.063 5.033 1.00 98.06 161 TYR A N 1
ATOM 1209 C CA . TYR A 1 161 ? -3.022 7.086 5.834 1.00 98.06 161 TYR A CA 1
ATOM 1210 C C . TYR A 1 161 ? -3.886 7.742 6.907 1.00 98.06 161 TYR A C 1
ATOM 1212 O O . TYR A 1 161 ? -3.677 8.903 7.241 1.00 98.06 161 TYR A O 1
ATOM 1220 N N . ASP A 1 162 ? -4.850 6.985 7.415 1.00 97.31 162 ASP A N 1
ATOM 1221 C CA . ASP A 1 162 ? -5.746 7.356 8.503 1.00 97.31 162 ASP A CA 1
ATOM 1222 C C . ASP A 1 162 ? -5.065 7.133 9.861 1.00 97.31 162 ASP A C 1
ATOM 1224 O O . ASP A 1 162 ? -4.857 5.987 10.260 1.00 97.31 162 ASP A O 1
ATOM 1228 N N . GLY A 1 163 ? -4.713 8.203 10.571 1.00 96.31 163 GLY A N 1
ATOM 1229 C CA . GLY A 1 163 ? -4.030 8.151 11.867 1.00 96.31 163 GLY A CA 1
ATOM 1230 C C . GLY A 1 163 ? -4.830 7.479 12.986 1.00 96.31 163 GLY A C 1
ATOM 1231 O O . GLY A 1 163 ? -4.247 7.073 13.988 1.00 96.31 163 GLY A O 1
ATOM 1232 N N . SER A 1 164 ? -6.141 7.285 12.805 1.00 94.50 164 SER A N 1
ATOM 1233 C CA . SER A 1 164 ? -6.978 6.547 13.760 1.00 94.50 164 SER A CA 1
ATOM 1234 C C . SER A 1 164 ? -6.918 5.024 13.590 1.00 94.50 164 SER A C 1
ATOM 1236 O O . SER A 1 164 ? -7.280 4.291 14.507 1.00 94.50 164 SER A O 1
ATOM 1238 N N . ALA A 1 165 ? -6.486 4.536 12.421 1.00 94.81 165 ALA A N 1
ATOM 1239 C CA . ALA A 1 165 ? -6.446 3.107 12.083 1.00 94.81 165 ALA A CA 1
ATOM 1240 C C . ALA A 1 165 ? -5.040 2.613 11.708 1.00 94.81 165 ALA A C 1
ATOM 1242 O O . ALA A 1 165 ? -4.797 1.405 11.617 1.00 94.81 165 ALA A O 1
ATOM 1243 N N . CYS A 1 166 ? -4.123 3.542 11.452 1.00 97.19 166 CYS A N 1
ATOM 1244 C CA . CYS A 1 166 ? -2.790 3.271 10.961 1.00 97.19 166 CYS A CA 1
ATOM 1245 C C . CYS A 1 166 ? -1.737 4.079 11.718 1.00 97.19 166 CYS A C 1
ATOM 1247 O O . CYS A 1 166 ? -1.957 5.213 12.134 1.00 97.19 166 CYS A O 1
ATOM 1249 N N . GLU A 1 167 ? -0.548 3.502 11.808 1.00 96.88 167 GLU A N 1
ATOM 1250 C CA . GLU A 1 167 ? 0.610 4.061 12.493 1.00 96.88 167 GLU A CA 1
ATOM 1251 C C . GLU A 1 167 ? 1.880 3.869 11.657 1.00 96.88 167 GLU A C 1
ATOM 1253 O O . GLU A 1 167 ? 1.926 3.076 10.705 1.00 96.88 167 GLU A O 1
ATOM 1258 N N . LEU A 1 168 ? 2.942 4.590 12.021 1.00 95.06 168 LEU A N 1
ATOM 1259 C CA . LEU A 1 168 ? 4.256 4.366 11.433 1.00 95.06 168 LEU A CA 1
ATOM 1260 C C . LEU A 1 168 ? 4.692 2.920 11.712 1.00 95.06 168 LEU A C 1
ATOM 1262 O O . LEU A 1 168 ? 4.767 2.486 12.858 1.00 95.06 168 LEU A O 1
ATOM 1266 N N . GLY A 1 169 ? 4.967 2.167 10.648 1.00 90.44 169 GLY A N 1
ATOM 1267 C CA . GLY A 1 169 ? 5.421 0.787 10.762 1.00 90.44 169 GLY A CA 1
ATOM 1268 C C . GLY A 1 169 ? 6.906 0.677 11.126 1.00 90.44 169 GLY A C 1
ATOM 1269 O O . GLY A 1 169 ? 7.627 1.680 11.113 1.00 90.44 169 GLY A O 1
ATOM 1270 N N . PRO A 1 170 ? 7.393 -0.548 11.392 1.00 85.19 170 PRO A N 1
ATOM 1271 C CA . PRO A 1 170 ? 8.816 -0.791 11.612 1.00 85.19 170 PRO A CA 1
ATOM 1272 C C . PRO A 1 170 ? 9.632 -0.318 10.405 1.00 85.19 170 PRO A C 1
ATOM 1274 O O . PRO A 1 170 ? 9.166 -0.418 9.268 1.00 85.19 170 PRO A O 1
ATOM 1277 N N . SER A 1 171 ? 10.851 0.188 10.621 1.00 79.50 171 SER A N 1
ATOM 1278 C CA . SER A 1 171 ? 11.692 0.562 9.481 1.00 79.50 171 SER A CA 1
ATOM 1279 C C . SER A 1 171 ? 12.013 -0.682 8.650 1.00 79.50 171 SER A C 1
ATOM 1281 O O . SER A 1 171 ? 12.527 -1.656 9.200 1.00 79.50 171 SER A O 1
ATOM 1283 N N . PRO A 1 172 ? 11.767 -0.644 7.334 1.00 70.25 172 PRO A N 1
ATOM 1284 C CA . PRO A 1 172 ? 12.297 -1.636 6.419 1.00 70.25 172 PRO A CA 1
ATOM 1285 C C . PRO A 1 172 ? 13.771 -1.349 6.094 1.00 70.25 172 PRO A C 1
ATOM 1287 O O . PRO A 1 172 ? 14.294 -0.264 6.448 1.00 70.25 172 PRO A O 1
#